Protein AF-A0A6M9Q7G3-F1 (afdb_monomer_lite)

Foldseek 3Di:
DDPDDQPFDDPVLDLVPVVLSVLLSVLRVLLVVQLVVLVPDQDDDPVSLVVNLVSLVVSLVVLVVLCVVLVHDCPVLVVVSVVVSVVSVVLNVPDDGDSVSSSVSSVVVVVVSSVSSVPPVNVSSVSSVVSVD

Radius of gyration: 15.69 Å; chains: 1; bounding box: 34×32×43 Å

Sequence (133 aa):
MASAQYLMLPQNLLTNISVVDSEHNELFVFLEGFKEYCFGAQDIPQSKRDTLYQMLVSHFETESQLAHAAGVDFSYHETAHLKVLDVVSKTLNQMSSNNSDLYSLIRYIGYWFEQHILEFDLRFALNVTLVKS

pLDDT: mean 87.32, std 12.8, range [37.53, 98.12]

Secondary structure (DSSP, 8-state):
-PPP--SS--GGG--S-HHHHHHHHHHHHHHHHHHHHHTT-SS--HHHHHHHHHHHHHHHHHHHHHHHHHT---HHHHHHHHHHHHHHHHHHHH--S-HHHHHHHHHHHHHHHHHHIIIIIHHHHHHHHHHH-

InterPro domains:
  IPR035938 Hemerythrin-like superfamily [G3DSA:1.20.120.50] (5-129)
  IPR035938 Hemerythrin-like superfamily [SSF47188] (6-124)

Organism: NCBI:txid1743174

Structure (mmCIF, N/CA/C/O backbone):
data_AF-A0A6M9Q7G3-F1
#
_entry.id   AF-A0A6M9Q7G3-F1
#
loop_
_atom_site.group_PDB
_atom_site.id
_atom_site.type_symbol
_atom_site.label_atom_id
_atom_site.label_alt_id
_atom_site.label_comp_id
_atom_site.label_asym_id
_atom_site.label_entity_id
_atom_site.label_seq_id
_atom_site.pdbx_PDB_ins_code
_atom_site.Cartn_x
_atom_site.Cartn_y
_atom_site.Cartn_z
_atom_site.occupancy
_atom_site.B_iso_or_equiv
_atom_site.auth_seq_id
_atom_site.auth_comp_id
_atom_site.auth_asym_id
_atom_site.auth_atom_id
_atom_site.pdbx_PDB_model_num
ATOM 1 N N . MET A 1 1 ? -17.929 19.881 5.884 1.00 37.53 1 MET A N 1
ATOM 2 C CA . MET A 1 1 ? -16.473 19.857 5.640 1.00 37.53 1 MET A CA 1
ATOM 3 C C . MET A 1 1 ? -16.284 19.469 4.188 1.00 37.53 1 MET A C 1
ATOM 5 O O . MET A 1 1 ? -16.992 18.572 3.750 1.00 37.53 1 MET A O 1
ATOM 9 N N . ALA A 1 2 ? -15.466 20.192 3.422 1.00 40.28 2 ALA A N 1
ATOM 10 C CA . ALA A 1 2 ? -15.203 19.814 2.035 1.00 40.28 2 ALA A CA 1
ATOM 11 C C . ALA A 1 2 ? -14.478 18.463 2.037 1.00 40.28 2 ALA A C 1
ATOM 13 O O . ALA A 1 2 ? -13.500 18.308 2.765 1.00 40.28 2 ALA A O 1
ATOM 14 N N . SER A 1 3 ? -14.990 17.488 1.286 1.00 52.31 3 SER A N 1
ATOM 15 C CA . SER A 1 3 ? -14.277 16.240 1.026 1.00 52.31 3 SER A CA 1
ATOM 16 C C . SER A 1 3 ? -12.912 16.592 0.442 1.00 52.31 3 SER A C 1
ATOM 18 O O . SER A 1 3 ? -12.854 17.354 -0.528 1.00 52.31 3 SER A O 1
ATOM 20 N N . ALA A 1 4 ? -11.828 16.081 1.026 1.00 60.00 4 ALA A N 1
ATOM 21 C CA . ALA A 1 4 ? -10.529 16.138 0.373 1.00 60.00 4 ALA A CA 1
ATOM 22 C C . ALA A 1 4 ? -10.688 15.521 -1.024 1.00 60.00 4 ALA A C 1
ATOM 24 O O . ALA A 1 4 ? -11.205 14.413 -1.162 1.00 60.00 4 ALA A O 1
ATOM 25 N N . GLN A 1 5 ? -10.358 16.280 -2.068 1.00 71.69 5 GLN A N 1
ATOM 26 C CA . GLN A 1 5 ? -10.482 15.788 -3.432 1.00 71.69 5 GLN A CA 1
ATOM 27 C C . GLN A 1 5 ? -9.228 14.975 -3.752 1.00 71.69 5 GLN A C 1
ATOM 29 O O . GLN A 1 5 ? -8.172 15.542 -4.027 1.00 71.69 5 GLN A O 1
ATOM 34 N N . TYR A 1 6 ? -9.342 13.652 -3.680 1.00 82.44 6 TYR A N 1
ATOM 35 C CA . TYR A 1 6 ? -8.285 12.742 -4.105 1.00 82.44 6 TYR A CA 1
ATOM 36 C C . TYR A 1 6 ? -8.248 12.683 -5.636 1.00 82.44 6 TYR A C 1
ATOM 38 O O . TYR A 1 6 ? -9.281 12.514 -6.283 1.00 82.44 6 TYR A O 1
ATOM 46 N N . LEU A 1 7 ? -7.064 12.875 -6.220 1.00 83.62 7 LEU A N 1
ATOM 47 C CA . LEU A 1 7 ? -6.878 12.967 -7.671 1.00 83.62 7 LEU A CA 1
ATOM 48 C C . LEU A 1 7 ? -7.084 11.607 -8.353 1.00 83.62 7 LEU A C 1
ATOM 50 O O . LEU A 1 7 ? -7.673 11.545 -9.428 1.00 83.62 7 LEU A O 1
ATOM 54 N N . MET A 1 8 ? -6.566 10.542 -7.734 1.00 89.69 8 MET A N 1
ATOM 55 C CA . MET A 1 8 ? -6.439 9.217 -8.351 1.00 89.69 8 MET A CA 1
ATOM 56 C C . MET A 1 8 ? -7.063 8.091 -7.525 1.00 89.69 8 MET A C 1
ATOM 58 O O . MET A 1 8 ? -7.022 6.948 -7.967 1.00 89.69 8 MET A O 1
ATOM 62 N N . LEU A 1 9 ? -7.642 8.386 -6.356 1.00 92.94 9 LEU A N 1
ATOM 63 C CA . LEU A 1 9 ? -8.348 7.398 -5.538 1.00 92.94 9 LEU A CA 1
ATOM 64 C C . LEU A 1 9 ? -9.823 7.303 -5.967 1.00 92.94 9 LEU A C 1
ATOM 66 O O . LEU A 1 9 ? -10.563 8.280 -5.809 1.00 92.94 9 LEU A O 1
ATOM 70 N N . PRO A 1 10 ? -10.284 6.155 -6.495 1.00 92.44 10 PRO A N 1
ATOM 71 C CA . PRO A 1 10 ? -11.689 5.954 -6.820 1.00 92.44 10 PRO A CA 1
ATOM 72 C C . PRO A 1 10 ? -12.594 6.062 -5.587 1.00 92.44 10 PRO A C 1
ATOM 74 O O . PRO A 1 10 ? -12.279 5.559 -4.512 1.00 92.44 10 PRO A O 1
ATOM 77 N N . GLN A 1 11 ? -13.775 6.660 -5.761 1.00 92.19 11 GLN A N 1
ATOM 78 C CA . GLN A 1 11 ? -14.727 6.906 -4.669 1.00 92.19 11 GLN A CA 1
ATOM 79 C C . GLN A 1 11 ? -15.148 5.626 -3.923 1.00 92.19 11 GLN A C 1
ATOM 81 O O . GLN A 1 11 ? -15.411 5.666 -2.726 1.00 92.19 11 GLN A O 1
ATOM 86 N N . ASN A 1 12 ? -15.231 4.492 -4.622 1.00 94.00 12 ASN A N 1
ATOM 87 C CA . ASN A 1 12 ? -15.593 3.195 -4.043 1.00 94.00 12 ASN A CA 1
ATOM 88 C C . ASN A 1 12 ? -14.461 2.539 -3.236 1.00 94.00 12 ASN A C 1
ATOM 90 O O . ASN A 1 12 ? -14.701 1.501 -2.628 1.00 94.00 12 ASN A O 1
ATOM 94 N N . LEU A 1 13 ? -13.259 3.118 -3.250 1.00 96.81 13 LEU A N 1
ATOM 95 C CA . LEU A 1 13 ? -12.097 2.659 -2.489 1.00 96.81 13 LEU A CA 1
ATOM 96 C C . LEU A 1 13 ? -11.821 3.532 -1.256 1.00 96.81 13 LEU A C 1
ATOM 98 O O . LEU A 1 13 ? -10.857 3.285 -0.544 1.00 96.81 13 LEU A O 1
ATOM 102 N N . LEU A 1 14 ? -12.658 4.538 -0.981 1.00 96.75 14 LEU A N 1
ATOM 103 C CA . LEU A 1 14 ? -12.487 5.393 0.190 1.00 96.75 14 LEU A CA 1
ATOM 104 C C . LEU A 1 14 ? -12.789 4.641 1.484 1.00 96.75 14 LEU A C 1
ATOM 106 O O . LEU A 1 14 ? -13.906 4.170 1.714 1.00 96.75 14 LEU A O 1
ATOM 110 N N . THR A 1 15 ? -11.800 4.628 2.367 1.00 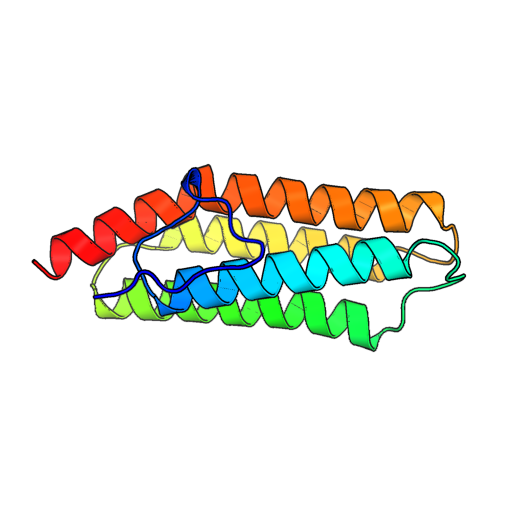95.94 15 THR A N 1
ATOM 111 C CA . THR A 1 15 ? -11.878 4.074 3.720 1.00 95.94 15 THR A CA 1
ATOM 112 C C . THR A 1 15 ? -12.560 5.030 4.699 1.00 95.94 15 THR A C 1
ATOM 114 O O . THR A 1 15 ? -13.069 4.598 5.733 1.00 95.94 15 THR A O 1
ATOM 117 N N . ASN A 1 16 ? -12.615 6.327 4.371 1.00 94.88 16 ASN A N 1
ATOM 118 C CA . ASN A 1 16 ? -13.004 7.429 5.260 1.00 94.88 16 ASN A CA 1
ATOM 119 C C . ASN A 1 16 ? -12.040 7.643 6.439 1.00 94.88 16 ASN A C 1
ATOM 121 O O . ASN A 1 16 ? -12.355 8.378 7.380 1.00 94.88 16 ASN A O 1
ATOM 125 N N . ILE A 1 17 ? -10.848 7.046 6.386 1.00 95.44 17 ILE A N 1
ATOM 126 C CA . ILE A 1 17 ? -9.744 7.344 7.290 1.00 95.44 17 ILE A CA 1
ATOM 127 C C . ILE A 1 17 ? -8.770 8.234 6.522 1.00 95.44 17 ILE A C 1
ATOM 129 O O . ILE A 1 17 ? -8.020 7.769 5.675 1.00 95.44 17 ILE A O 1
ATOM 133 N N . SER A 1 18 ? -8.763 9.532 6.846 1.00 94.88 18 SER A N 1
ATOM 134 C CA . SER A 1 18 ? -8.067 10.554 6.047 1.00 94.88 18 SER A CA 1
ATOM 135 C C . SER A 1 18 ? -6.595 10.253 5.750 1.00 94.88 18 SER A C 1
ATOM 137 O O . SER A 1 18 ? -6.129 10.637 4.680 1.00 94.88 18 SER A O 1
ATOM 139 N N . VAL A 1 19 ? -5.859 9.645 6.689 1.00 96.38 19 VAL A N 1
ATOM 140 C CA . VAL A 1 19 ? -4.443 9.295 6.478 1.00 96.38 19 VAL A CA 1
ATOM 141 C C . VAL A 1 19 ? -4.302 8.136 5.489 1.00 96.38 19 VAL A C 1
ATOM 143 O O . VAL A 1 19 ? -3.506 8.238 4.564 1.00 96.38 19 VAL A O 1
ATOM 146 N N . VAL A 1 20 ? -5.151 7.114 5.605 1.00 97.25 20 VAL A N 1
ATOM 147 C CA . VAL A 1 20 ? -5.169 5.945 4.715 1.00 97.25 20 VAL A CA 1
ATOM 148 C C . VAL A 1 20 ? -5.576 6.356 3.301 1.00 97.25 20 VAL A C 1
ATOM 150 O O . VAL A 1 20 ? -4.871 6.057 2.345 1.00 97.25 20 VAL A O 1
ATOM 153 N N . ASP A 1 21 ? -6.641 7.149 3.165 1.00 97.69 21 ASP A N 1
ATOM 154 C CA . ASP A 1 21 ? -7.094 7.640 1.858 1.00 97.69 21 ASP A CA 1
ATOM 155 C C . ASP A 1 21 ? -6.033 8.541 1.178 1.00 97.69 21 ASP A C 1
ATOM 157 O O . ASP A 1 21 ? -5.908 8.556 -0.049 1.00 97.69 21 ASP A O 1
ATOM 161 N N . SER A 1 22 ? -5.229 9.279 1.958 1.00 96.94 22 SER A N 1
ATOM 162 C CA . SER A 1 22 ? -4.097 10.053 1.421 1.00 96.94 22 SER A CA 1
ATOM 163 C C . SER A 1 22 ? -2.997 9.142 0.880 1.00 96.94 22 SER A C 1
ATOM 165 O O . SER A 1 22 ? -2.559 9.331 -0.254 1.00 96.94 22 SER A O 1
ATOM 167 N N . GLU A 1 23 ? -2.589 8.135 1.654 1.00 97.88 23 GLU A N 1
ATOM 168 C CA . GLU A 1 23 ? -1.569 7.158 1.253 1.00 97.88 23 GLU A CA 1
ATOM 169 C C . GLU A 1 23 ? -2.008 6.352 0.023 1.00 97.88 23 GLU A C 1
ATOM 171 O O . GLU A 1 23 ? -1.232 6.183 -0.920 1.00 97.88 23 GLU A O 1
ATOM 176 N N . HIS A 1 24 ? -3.273 5.921 -0.023 1.00 97.94 24 HIS A N 1
ATOM 177 C CA . HIS A 1 24 ? -3.854 5.251 -1.188 1.00 97.94 24 HIS A CA 1
ATOM 178 C C . HIS A 1 24 ? -3.785 6.133 -2.434 1.00 97.94 24 HIS A C 1
ATOM 180 O O . HIS A 1 24 ? -3.326 5.691 -3.490 1.00 97.94 24 HIS A O 1
ATOM 186 N N . ASN A 1 25 ? -4.196 7.399 -2.323 1.00 97.12 25 ASN A N 1
ATOM 187 C CA . ASN A 1 25 ? -4.109 8.347 -3.428 1.00 97.12 25 ASN A CA 1
ATOM 188 C C . ASN A 1 25 ? -2.658 8.555 -3.894 1.00 97.12 25 ASN A C 1
ATOM 190 O O . ASN A 1 25 ? -2.405 8.569 -5.098 1.00 97.12 25 ASN A O 1
ATOM 194 N N . GLU A 1 26 ? -1.708 8.704 -2.971 1.00 97.19 26 GLU A N 1
ATOM 195 C CA . GLU A 1 26 ? -0.287 8.864 -3.296 1.00 97.19 26 GLU A CA 1
ATOM 196 C C . GLU A 1 26 ? 0.279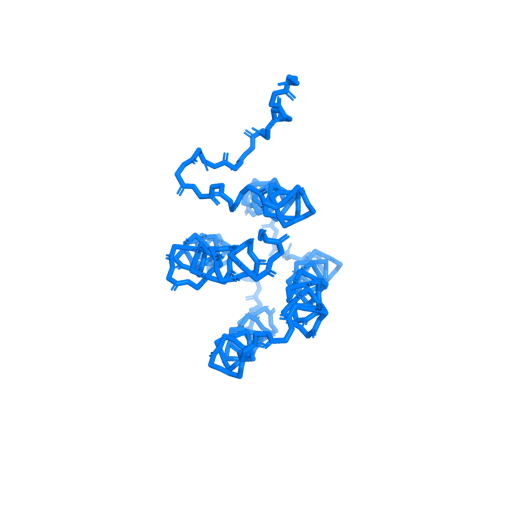 7.638 -4.023 1.00 97.19 26 GLU A C 1
ATOM 198 O O . GLU A 1 26 ? 0.972 7.794 -5.031 1.00 97.19 26 GLU A O 1
ATOM 203 N N . LEU A 1 27 ? -0.070 6.425 -3.582 1.00 96.88 27 LEU A N 1
ATOM 204 C CA . LEU A 1 27 ? 0.292 5.178 -4.260 1.00 96.88 27 LEU A CA 1
ATOM 205 C C . LEU A 1 27 ? -0.291 5.109 -5.677 1.00 96.88 27 LEU A C 1
ATOM 207 O O . LEU A 1 27 ? 0.444 4.802 -6.618 1.00 96.88 27 LEU A O 1
ATOM 211 N N . PHE A 1 28 ? -1.568 5.456 -5.875 1.00 96.06 28 PHE A N 1
ATOM 212 C CA . PHE A 1 28 ? -2.166 5.496 -7.216 1.00 96.06 28 PHE A CA 1
ATOM 213 C C . PHE A 1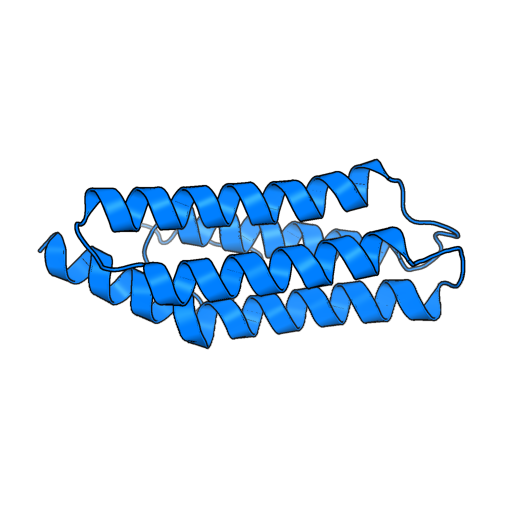 28 ? -1.507 6.541 -8.126 1.00 96.06 28 PHE A C 1
ATOM 215 O O . PHE A 1 28 ? -1.207 6.238 -9.284 1.00 96.06 28 PHE A O 1
ATOM 222 N N . VAL A 1 29 ? -1.225 7.745 -7.613 1.00 95.69 29 VAL A N 1
ATOM 223 C CA . VAL A 1 29 ? -0.489 8.789 -8.348 1.00 95.69 29 VAL A CA 1
ATOM 224 C C . VAL A 1 29 ? 0.897 8.287 -8.752 1.00 95.69 29 VAL A C 1
ATOM 226 O O . VAL A 1 29 ? 1.302 8.443 -9.907 1.00 95.69 29 VAL A O 1
ATOM 229 N N . PHE A 1 30 ? 1.621 7.655 -7.825 1.00 95.19 30 PHE A N 1
ATOM 230 C CA . PHE A 1 30 ? 2.950 7.124 -8.097 1.00 95.19 30 PHE A CA 1
ATOM 231 C C 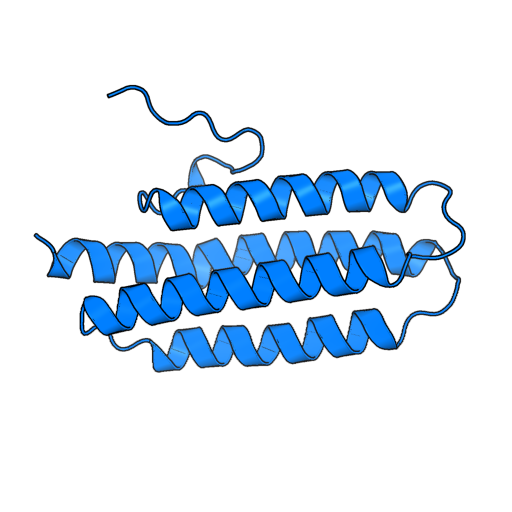. PHE A 1 30 ? 2.908 6.027 -9.162 1.00 95.19 30 PHE A C 1
ATOM 233 O O . PHE A 1 30 ? 3.689 6.072 -10.112 1.00 95.19 30 PHE A O 1
ATOM 240 N N . LEU A 1 31 ? 1.984 5.070 -9.046 1.00 93.19 31 LEU A N 1
ATOM 241 C CA . LEU A 1 31 ? 1.815 3.984 -10.011 1.00 93.19 31 LEU A CA 1
ATOM 242 C C . LEU A 1 31 ? 1.448 4.504 -11.406 1.00 93.19 31 LEU A C 1
ATOM 244 O O . LEU A 1 31 ? 1.948 3.966 -12.393 1.00 93.19 31 LEU A O 1
ATOM 248 N N . GLU A 1 32 ? 0.632 5.555 -11.516 1.00 92.19 32 GLU A N 1
ATOM 249 C CA . GLU A 1 32 ? 0.338 6.187 -12.808 1.00 92.19 32 GLU A CA 1
ATOM 250 C C . GLU A 1 32 ? 1.582 6.806 -13.443 1.00 92.19 32 GLU A C 1
ATOM 252 O O . GLU A 1 32 ? 1.956 6.431 -14.555 1.00 92.19 32 GLU A O 1
ATOM 257 N N . GLY A 1 33 ? 2.297 7.658 -12.705 1.00 91.19 33 GLY A N 1
ATOM 258 C CA . GLY A 1 33 ? 3.543 8.247 -13.201 1.00 91.19 33 GLY A CA 1
ATOM 259 C C . GLY A 1 33 ? 4.625 7.198 -13.488 1.00 91.19 33 GLY A C 1
ATOM 260 O O . GLY A 1 33 ? 5.498 7.394 -14.336 1.00 91.19 33 GLY A O 1
ATOM 261 N N . PHE A 1 34 ? 4.581 6.052 -12.806 1.00 89.31 34 PHE A N 1
ATOM 262 C CA . PHE A 1 34 ? 5.480 4.936 -13.075 1.00 89.31 34 PHE A CA 1
ATOM 263 C C . PHE A 1 34 ? 5.112 4.209 -14.375 1.00 89.31 34 PHE A C 1
ATOM 265 O O . PHE A 1 34 ? 6.002 3.923 -15.174 1.00 89.31 34 PHE A O 1
ATOM 272 N N . LYS A 1 35 ? 3.820 3.982 -14.649 1.00 87.31 35 LYS A N 1
ATOM 273 C CA . LYS A 1 35 ? 3.365 3.437 -15.941 1.00 87.31 35 LYS A CA 1
ATOM 274 C C . LYS A 1 35 ? 3.810 4.319 -17.102 1.00 87.31 35 LYS A C 1
ATOM 276 O O . LYS A 1 35 ? 4.319 3.791 -18.087 1.00 87.31 35 LYS A O 1
ATOM 281 N N . GLU A 1 36 ? 3.660 5.637 -16.974 1.00 85.69 36 GLU A N 1
ATOM 282 C CA . GLU A 1 36 ? 4.124 6.599 -17.981 1.00 85.69 36 GLU A CA 1
ATOM 283 C C . GLU A 1 36 ? 5.633 6.488 -18.218 1.00 85.69 36 GLU A C 1
ATOM 285 O O . GLU A 1 36 ? 6.078 6.409 -19.360 1.00 85.69 36 GLU A O 1
ATOM 290 N N . TYR A 1 37 ? 6.419 6.389 -17.142 1.00 83.25 37 TYR A N 1
ATOM 291 C CA . TYR A 1 37 ? 7.869 6.219 -17.227 1.00 83.25 37 TYR A CA 1
ATOM 292 C C . TYR A 1 37 ? 8.282 4.927 -17.954 1.00 83.25 37 TYR A C 1
ATOM 294 O O . TYR A 1 37 ? 9.286 4.913 -18.665 1.00 83.25 37 TYR A O 1
ATOM 302 N N . CYS A 1 38 ? 7.514 3.841 -17.814 1.00 79.81 38 CYS A N 1
ATOM 303 C CA . CYS A 1 38 ? 7.786 2.589 -18.524 1.00 79.81 38 CYS A CA 1
ATOM 304 C C . CYS A 1 38 ? 7.670 2.725 -20.054 1.00 79.81 38 CYS A C 1
ATOM 306 O O . CYS A 1 38 ? 8.269 1.929 -20.780 1.00 79.81 38 CYS A O 1
ATOM 308 N N . PHE A 1 39 ? 6.952 3.726 -20.573 1.00 76.50 39 PHE A N 1
ATOM 309 C CA . PHE A 1 39 ? 6.895 3.992 -22.008 1.00 76.50 39 PHE A CA 1
ATOM 310 C C . PHE A 1 39 ? 8.148 4.745 -22.474 1.00 76.50 39 PHE A C 1
ATOM 312 O O . PHE A 1 39 ? 8.212 5.969 -22.465 1.00 76.50 39 PHE A O 1
ATOM 319 N N . GLY A 1 40 ? 9.153 3.994 -22.927 1.00 68.19 40 GLY A N 1
ATOM 320 C CA . GLY A 1 40 ? 10.358 4.545 -23.561 1.00 68.19 40 GLY A CA 1
ATOM 321 C C . GLY A 1 40 ? 11.614 4.525 -22.690 1.00 68.19 40 GLY A C 1
ATOM 322 O O . GLY A 1 40 ? 12.703 4.769 -23.209 1.00 68.19 40 GLY A O 1
ATOM 323 N N . ALA A 1 41 ? 11.504 4.170 -21.408 1.00 68.50 41 ALA A N 1
ATOM 324 C CA . ALA A 1 41 ? 12.667 3.791 -20.611 1.00 68.50 41 ALA A CA 1
ATOM 325 C C . ALA A 1 41 ? 13.234 2.444 -21.095 1.00 68.50 41 ALA A C 1
ATOM 327 O O . ALA A 1 41 ? 12.482 1.598 -21.565 1.00 68.50 41 ALA A O 1
ATOM 328 N N . GLN A 1 42 ? 14.552 2.246 -21.003 1.00 64.38 42 GLN A N 1
ATOM 329 C CA . GLN A 1 42 ? 15.194 0.938 -21.232 1.00 64.38 42 GLN A CA 1
ATOM 330 C C . GLN A 1 42 ? 15.326 0.120 -19.940 1.00 64.38 42 GLN A C 1
ATOM 332 O O . GLN A 1 42 ? 15.421 -1.101 -19.997 1.00 64.38 42 GLN A O 1
ATOM 337 N N . ASP A 1 43 ? 15.315 0.803 -18.793 1.00 69.56 43 ASP A N 1
ATOM 338 C CA . ASP A 1 43 ? 15.428 0.227 -17.457 1.00 69.56 43 ASP A CA 1
ATOM 339 C C . ASP A 1 43 ? 14.659 1.078 -16.442 1.00 69.56 43 ASP A C 1
ATOM 341 O O . ASP A 1 43 ? 14.416 2.270 -16.646 1.00 69.56 43 ASP A O 1
ATOM 345 N N . ILE A 1 44 ? 14.305 0.465 -15.313 1.00 73.38 44 ILE A N 1
ATOM 346 C CA . ILE A 1 44 ? 13.739 1.166 -14.161 1.00 73.38 44 ILE A CA 1
ATOM 347 C C . ILE A 1 44 ? 14.879 1.624 -13.239 1.00 73.38 44 ILE A C 1
ATOM 349 O O . ILE A 1 44 ? 15.642 0.782 -12.758 1.00 73.38 44 ILE A O 1
ATOM 353 N N . PRO A 1 45 ? 14.965 2.923 -12.895 1.00 80.94 45 PRO A N 1
ATOM 354 C CA . PRO A 1 45 ? 15.869 3.396 -11.861 1.00 80.94 45 PRO A CA 1
ATOM 355 C C . PRO A 1 45 ? 15.602 2.667 -10.549 1.00 80.94 45 PRO A C 1
ATOM 357 O O . PRO A 1 45 ? 14.461 2.634 -10.084 1.00 80.94 45 PRO A O 1
ATOM 360 N N . GLN A 1 46 ? 16.656 2.144 -9.918 1.00 82.81 46 GLN A N 1
ATOM 361 C CA . GLN A 1 46 ? 16.565 1.500 -8.603 1.00 82.81 46 GLN A CA 1
ATOM 362 C C . GLN A 1 46 ? 15.760 2.352 -7.610 1.00 82.81 46 GLN A C 1
ATOM 364 O O . GLN A 1 46 ? 14.879 1.836 -6.935 1.00 82.81 46 GLN A O 1
ATOM 369 N N . SER A 1 47 ? 15.950 3.674 -7.642 1.00 88.56 47 SER A N 1
ATOM 370 C CA . SER A 1 47 ? 15.212 4.627 -6.812 1.00 88.56 47 SER A CA 1
ATOM 371 C C . SER A 1 47 ? 13.689 4.550 -6.960 1.00 88.56 47 SER A C 1
ATOM 373 O O . SER A 1 47 ? 12.987 4.712 -5.967 1.00 88.56 47 SER A O 1
ATOM 375 N N . LYS A 1 48 ? 13.143 4.281 -8.155 1.00 88.00 48 LYS A N 1
ATOM 376 C CA . LYS A 1 48 ? 11.691 4.111 -8.344 1.00 88.00 48 LYS A CA 1
ATOM 377 C C . LYS A 1 48 ? 11.190 2.786 -7.771 1.00 88.00 48 LYS A C 1
ATOM 379 O O . LYS A 1 48 ? 10.093 2.757 -7.221 1.00 88.00 48 LYS A O 1
ATOM 384 N N . ARG A 1 49 ? 11.990 1.715 -7.867 1.00 86.75 49 ARG A N 1
ATOM 385 C CA . ARG A 1 49 ? 11.679 0.419 -7.235 1.00 86.75 49 ARG A CA 1
ATOM 386 C C . ARG A 1 49 ? 11.636 0.560 -5.720 1.00 86.75 49 ARG A C 1
ATOM 388 O O . ARG A 1 49 ? 10.649 0.177 -5.101 1.00 86.75 49 ARG A O 1
ATOM 395 N N . ASP A 1 50 ? 12.673 1.179 -5.165 1.00 90.56 50 ASP A N 1
ATOM 396 C CA . ASP A 1 50 ? 12.803 1.409 -3.728 1.00 90.56 50 ASP A CA 1
ATOM 397 C C . ASP A 1 50 ? 11.677 2.308 -3.217 1.00 90.56 50 ASP A C 1
ATOM 399 O O . ASP A 1 50 ? 11.098 2.031 -2.174 1.00 90.56 50 ASP A O 1
ATOM 403 N N . THR A 1 51 ? 11.313 3.343 -3.984 1.00 93.88 51 THR A N 1
ATOM 404 C CA . THR A 1 51 ? 10.207 4.241 -3.626 1.00 93.88 51 THR A CA 1
ATOM 405 C C . THR A 1 51 ? 8.881 3.488 -3.564 1.00 93.88 51 THR A C 1
ATOM 407 O O . THR A 1 51 ? 8.187 3.596 -2.560 1.00 93.88 51 THR A O 1
ATOM 410 N N . LEU A 1 52 ? 8.541 2.681 -4.579 1.00 92.94 52 LEU A N 1
ATOM 411 C CA . LEU A 1 52 ? 7.306 1.887 -4.562 1.00 92.94 52 LEU A CA 1
ATOM 412 C C . LEU A 1 52 ? 7.252 0.954 -3.351 1.00 92.94 52 LEU A C 1
ATOM 414 O O . LEU A 1 52 ? 6.245 0.895 -2.651 1.00 92.94 52 LEU A O 1
ATOM 418 N N . TYR A 1 53 ? 8.348 0.234 -3.109 1.00 93.19 53 TYR A N 1
ATOM 419 C CA . TYR A 1 53 ? 8.438 -0.690 -1.987 1.00 93.19 53 TYR A CA 1
ATOM 420 C C . TYR A 1 53 ? 8.286 0.044 -0.649 1.00 93.19 53 TYR A C 1
ATOM 422 O O . TYR A 1 53 ? 7.503 -0.376 0.197 1.00 93.19 53 TYR A O 1
ATOM 430 N N . GLN A 1 54 ? 8.974 1.174 -0.478 1.00 96.12 54 GLN A N 1
ATOM 431 C CA . GLN A 1 54 ? 8.916 1.960 0.750 1.00 96.12 54 GLN A CA 1
ATOM 432 C C . GLN A 1 54 ? 7.535 2.583 0.989 1.00 96.12 54 GLN A C 1
ATOM 434 O O . GLN A 1 54 ? 7.103 2.647 2.137 1.00 96.12 54 GLN A O 1
ATOM 439 N N . MET A 1 55 ? 6.832 3.014 -0.064 1.00 97.19 55 MET A N 1
ATOM 440 C CA . MET A 1 55 ? 5.459 3.515 0.057 1.00 97.19 55 MET A CA 1
ATOM 441 C C . MET A 1 55 ? 4.506 2.420 0.545 1.00 97.19 55 MET A C 1
ATOM 443 O O . MET A 1 55 ? 3.713 2.675 1.444 1.00 97.19 55 MET A O 1
ATOM 447 N N . LEU A 1 56 ? 4.621 1.196 0.014 1.00 96.06 56 LEU A N 1
ATOM 448 C CA . LEU A 1 56 ? 3.827 0.053 0.482 1.00 96.06 56 LEU A CA 1
ATOM 449 C C . LEU A 1 56 ? 4.137 -0.290 1.943 1.00 96.06 56 LEU A C 1
ATOM 451 O O . LEU A 1 56 ? 3.218 -0.446 2.737 1.00 96.06 56 LEU A O 1
ATOM 455 N N . VAL A 1 57 ? 5.421 -0.359 2.317 1.00 97.12 57 VAL A N 1
ATOM 456 C CA . VAL A 1 57 ? 5.833 -0.616 3.709 1.00 97.12 57 VAL A CA 1
ATOM 457 C C . VAL A 1 57 ? 5.274 0.446 4.653 1.00 97.12 57 VAL A C 1
ATOM 459 O O . VAL A 1 57 ? 4.660 0.098 5.656 1.00 97.12 57 VAL A O 1
ATOM 462 N N . SER A 1 58 ? 5.442 1.728 4.316 1.00 97.88 58 SER A N 1
ATOM 463 C CA . SER A 1 58 ? 4.947 2.837 5.137 1.00 97.88 58 SER A CA 1
ATOM 464 C C . SER A 1 58 ? 3.432 2.778 5.310 1.00 97.88 58 SER A C 1
ATOM 466 O O . SER A 1 58 ? 2.940 2.953 6.419 1.00 97.88 58 SER A O 1
ATOM 468 N N . HIS A 1 59 ? 2.700 2.505 4.231 1.00 98.06 59 HIS A N 1
ATOM 469 C CA . HIS A 1 59 ? 1.249 2.378 4.269 1.00 98.06 59 HIS A CA 1
ATOM 470 C C . HIS A 1 59 ? 0.802 1.232 5.196 1.00 98.06 59 HIS A C 1
ATOM 472 O O . HIS A 1 59 ? -0.039 1.421 6.073 1.00 98.06 59 HIS A O 1
ATOM 478 N N . PHE A 1 60 ? 1.427 0.058 5.083 1.00 97.69 60 PHE A N 1
ATOM 479 C CA . PHE A 1 60 ? 1.106 -1.092 5.933 1.00 97.69 60 PHE A CA 1
ATOM 480 C C . PHE A 1 60 ? 1.442 -0.850 7.412 1.00 97.69 60 PHE A C 1
ATOM 482 O O . PHE A 1 60 ? 0.700 -1.273 8.302 1.00 97.69 60 PHE A O 1
ATOM 489 N N . GLU A 1 61 ? 2.529 -0.126 7.697 1.00 97.94 61 GLU A N 1
ATOM 490 C CA . GLU A 1 61 ? 2.861 0.314 9.056 1.00 97.94 61 GLU A CA 1
ATOM 491 C C . GLU A 1 61 ? 1.795 1.260 9.625 1.00 97.94 61 GLU A C 1
ATOM 493 O O . GLU A 1 61 ? 1.392 1.088 10.779 1.00 97.94 61 GLU A O 1
ATOM 498 N N . THR A 1 62 ? 1.296 2.211 8.828 1.00 98.12 62 THR A N 1
ATOM 499 C CA . THR A 1 62 ? 0.200 3.107 9.222 1.00 98.12 62 THR A CA 1
ATOM 500 C C . THR A 1 62 ? -1.055 2.315 9.598 1.00 98.12 62 THR A C 1
ATOM 502 O O . THR A 1 62 ? -1.628 2.540 10.670 1.00 98.12 62 THR A O 1
ATOM 505 N N . GLU A 1 63 ? -1.477 1.353 8.775 1.00 98.12 63 GLU A N 1
ATOM 506 C CA . GLU A 1 63 ? -2.658 0.527 9.064 1.00 98.12 63 GLU A CA 1
ATOM 507 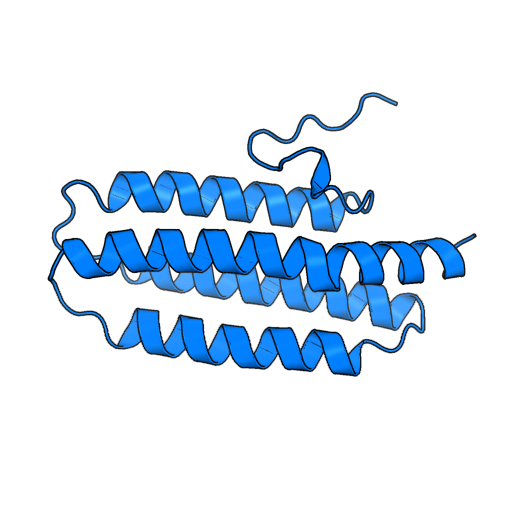C C . GLU A 1 63 ? -2.489 -0.310 10.336 1.00 98.12 63 GLU A C 1
ATOM 509 O O . GLU A 1 63 ? -3.375 -0.325 11.195 1.00 98.12 63 GLU A O 1
ATOM 514 N N . SER A 1 64 ? -1.323 -0.939 10.502 1.00 97.38 64 SER A N 1
ATOM 515 C CA . SER A 1 64 ? -0.999 -1.734 11.690 1.00 97.38 64 SER A CA 1
ATOM 516 C C . SER A 1 64 ? -1.035 -0.888 12.968 1.00 97.38 64 SER A C 1
ATOM 518 O O . SER A 1 64 ? -1.655 -1.273 13.964 1.00 97.38 64 SER A O 1
ATOM 520 N N . GLN A 1 65 ? -0.461 0.320 12.935 1.00 97.31 65 GLN A N 1
ATOM 521 C CA . GLN A 1 65 ? -0.507 1.257 14.062 1.00 97.31 65 GLN A CA 1
ATOM 522 C C . GLN A 1 65 ? -1.941 1.680 14.399 1.00 97.31 65 GLN A C 1
ATOM 524 O O . GLN A 1 65 ? -2.312 1.735 15.575 1.00 97.31 65 GLN A O 1
ATOM 529 N N . LEU A 1 66 ? -2.764 1.953 13.384 1.00 97.25 66 LEU A N 1
ATOM 530 C CA . LEU A 1 66 ? -4.170 2.310 13.567 1.00 97.25 66 LEU A CA 1
ATOM 531 C C . LEU A 1 66 ? -4.986 1.156 14.158 1.00 97.25 66 LEU A C 1
ATOM 533 O O . LEU A 1 66 ? -5.793 1.391 15.062 1.00 97.25 66 LEU A O 1
ATOM 537 N N . ALA A 1 67 ? -4.770 -0.073 13.687 1.00 96.12 67 ALA A N 1
ATOM 538 C CA . ALA A 1 67 ? -5.434 -1.260 14.212 1.00 96.12 67 ALA A CA 1
ATOM 539 C C . ALA A 1 67 ? -5.027 -1.532 15.665 1.00 96.12 67 ALA A C 1
ATOM 541 O O . ALA A 1 67 ? -5.893 -1.735 16.519 1.00 96.12 67 ALA A O 1
ATOM 542 N N . HIS A 1 68 ? -3.726 -1.447 15.964 1.00 96.31 68 HIS A N 1
ATOM 543 C CA . HIS A 1 68 ? -3.196 -1.608 17.315 1.00 96.31 68 HIS A CA 1
ATOM 544 C C . HIS A 1 68 ? -3.779 -0.569 18.278 1.00 96.31 68 HIS A C 1
ATOM 546 O O . HIS A 1 68 ? -4.274 -0.923 19.348 1.00 96.31 68 HIS A O 1
ATOM 552 N N . ALA A 1 69 ? -3.797 0.705 17.877 1.00 95.56 69 ALA A N 1
ATOM 553 C CA . ALA A 1 69 ? -4.368 1.787 18.675 1.00 95.56 69 ALA A CA 1
ATOM 554 C C . ALA A 1 69 ? -5.878 1.620 18.925 1.00 95.56 69 ALA A C 1
ATOM 556 O O . ALA A 1 69 ? -6.391 2.111 19.930 1.00 95.56 69 ALA A O 1
ATOM 557 N N . ALA A 1 70 ? -6.591 0.935 18.027 1.00 94.94 70 ALA A N 1
ATOM 558 C CA . ALA A 1 70 ? -8.013 0.632 18.159 1.00 94.94 70 ALA A CA 1
ATOM 559 C C . ALA A 1 70 ? -8.298 -0.728 18.824 1.00 94.94 70 ALA A C 1
ATOM 561 O O . ALA A 1 70 ? -9.459 -1.062 19.025 1.00 94.94 70 ALA A O 1
ATOM 562 N N . GLY A 1 71 ? -7.281 -1.533 19.154 1.00 95.50 71 GLY A N 1
ATOM 563 C CA . GLY A 1 71 ? -7.479 -2.876 19.709 1.00 95.50 71 GLY A CA 1
ATOM 564 C C . GLY A 1 71 ? -8.152 -3.865 18.745 1.00 95.50 71 GLY A C 1
ATOM 565 O O . GLY A 1 71 ? -8.814 -4.800 19.193 1.00 95.50 71 GLY A O 1
ATOM 566 N N . VAL A 1 72 ? -8.012 -3.658 17.433 1.00 94.69 72 VAL A N 1
ATOM 567 C CA . VAL A 1 72 ? -8.558 -4.538 16.388 1.00 94.69 72 VAL A CA 1
ATOM 568 C C . VAL A 1 72 ? -7.543 -5.634 16.059 1.00 94.69 72 VAL A C 1
ATOM 570 O O . VAL A 1 72 ? -6.364 -5.347 15.863 1.00 94.69 72 VAL A O 1
ATOM 573 N N . ASP A 1 73 ? -7.993 -6.891 15.968 1.00 94.12 73 ASP A N 1
ATOM 574 C CA . ASP A 1 73 ? -7.150 -7.981 15.460 1.00 94.12 73 ASP A CA 1
ATOM 575 C C . ASP A 1 73 ? -6.823 -7.748 13.978 1.00 94.12 73 ASP A C 1
ATOM 577 O O . ASP A 1 73 ? -7.711 -7.745 13.121 1.00 94.12 73 ASP A O 1
ATOM 581 N N . PHE A 1 74 ? -5.536 -7.546 13.702 1.00 95.50 74 PHE A N 1
ATOM 582 C CA . PHE A 1 74 ? -4.997 -7.210 12.386 1.00 95.50 74 PHE A CA 1
ATOM 583 C C . PHE A 1 74 ? -4.167 -8.344 11.765 1.00 95.50 74 PHE A C 1
ATOM 585 O O . PHE A 1 74 ? -3.679 -8.222 10.645 1.00 95.50 74 PHE A O 1
ATOM 592 N N . SER A 1 75 ? -4.028 -9.480 12.455 1.00 95.19 75 SER A N 1
ATOM 593 C CA . SER A 1 75 ? -3.087 -10.552 12.089 1.00 95.19 75 SER A CA 1
ATOM 594 C C . SER A 1 75 ? -3.321 -11.144 10.690 1.00 95.19 75 SER A C 1
ATOM 596 O O . SER A 1 75 ? -2.379 -11.452 9.950 1.00 95.19 75 SER A O 1
ATOM 598 N N . TYR A 1 76 ? -4.589 -11.285 10.291 1.00 94.12 76 TYR A N 1
ATOM 599 C CA . TYR A 1 76 ? -4.955 -11.765 8.958 1.00 94.12 76 TYR A CA 1
ATOM 600 C C . TYR A 1 76 ? -4.592 -10.758 7.854 1.00 94.12 76 TYR A C 1
ATOM 602 O O . TYR A 1 76 ? -4.116 -11.162 6.791 1.00 94.12 76 TYR A O 1
ATOM 610 N N . HIS A 1 77 ? -4.778 -9.461 8.116 1.00 96.25 77 HIS A N 1
ATOM 611 C CA . HIS A 1 77 ? -4.444 -8.375 7.186 1.00 96.25 77 HIS A CA 1
ATOM 612 C C . HIS A 1 77 ? -2.925 -8.229 7.054 1.00 96.25 77 HIS A C 1
ATOM 614 O O . HIS A 1 77 ? -2.404 -8.244 5.943 1.00 96.25 77 HIS A O 1
ATOM 620 N N . GLU A 1 78 ? -2.197 -8.262 8.169 1.00 94.75 78 GLU A N 1
ATOM 621 C CA . GLU A 1 78 ? -0.729 -8.238 8.194 1.00 94.75 78 GLU A CA 1
ATOM 622 C C . GLU A 1 78 ? -0.120 -9.412 7.405 1.00 94.75 78 GLU A C 1
ATOM 624 O O . GLU A 1 78 ? 0.841 -9.261 6.650 1.00 94.75 78 GLU A O 1
ATOM 629 N N . THR A 1 79 ? -0.734 -10.597 7.480 1.00 95.31 79 THR A N 1
ATOM 630 C CA . THR A 1 79 ? -0.320 -11.743 6.654 1.00 95.31 79 THR A CA 1
ATOM 631 C C . THR A 1 79 ? -0.489 -11.465 5.153 1.00 95.31 79 THR A C 1
ATOM 633 O O . THR A 1 79 ? 0.314 -11.942 4.345 1.00 95.31 79 THR A O 1
ATOM 636 N N . ALA A 1 80 ? -1.526 -10.723 4.755 1.00 92.31 80 ALA A N 1
ATOM 637 C CA . ALA A 1 80 ? -1.721 -10.314 3.367 1.00 92.31 80 ALA A CA 1
ATOM 638 C C . ALA A 1 80 ? -0.653 -9.300 2.926 1.00 92.31 80 ALA A C 1
ATOM 640 O O . ALA A 1 80 ? -0.074 -9.479 1.852 1.00 92.31 80 ALA A O 1
ATOM 641 N N . HIS A 1 81 ? -0.314 -8.324 3.779 1.00 95.06 81 HIS A N 1
ATOM 642 C CA . HIS A 1 81 ? 0.783 -7.374 3.541 1.00 95.06 81 HIS A CA 1
ATOM 643 C C . HIS A 1 81 ? 2.112 -8.089 3.288 1.00 95.06 81 HIS A C 1
ATOM 645 O O . HIS A 1 81 ? 2.760 -7.864 2.265 1.00 95.06 81 HIS A O 1
ATOM 651 N N . LEU A 1 82 ? 2.495 -9.018 4.171 1.00 93.56 82 LEU A N 1
ATOM 652 C CA . LEU A 1 82 ? 3.765 -9.748 4.071 1.00 93.56 82 LEU A CA 1
ATOM 653 C C . LEU A 1 82 ? 3.882 -10.559 2.777 1.00 93.56 82 LEU A C 1
ATOM 655 O O . LEU A 1 82 ? 4.927 -10.545 2.124 1.00 93.56 82 LEU A O 1
ATOM 659 N N . LYS A 1 83 ? 2.805 -11.250 2.380 1.00 90.31 83 LYS A N 1
ATOM 660 C CA . LYS A 1 83 ? 2.772 -12.015 1.122 1.00 90.31 83 LYS A CA 1
ATOM 661 C C . LYS A 1 83 ? 3.032 -11.120 -0.081 1.00 90.31 83 LYS A C 1
ATOM 663 O O . LYS A 1 83 ? 3.685 -11.535 -1.034 1.00 90.31 83 LYS A O 1
ATOM 668 N N . VAL A 1 84 ? 2.517 -9.902 -0.043 1.00 86.81 84 VAL A N 1
ATOM 669 C CA . VAL A 1 84 ? 2.596 -8.992 -1.178 1.00 86.81 84 VAL A CA 1
ATOM 670 C C . VAL A 1 84 ? 3.940 -8.304 -1.238 1.00 86.81 84 VAL A C 1
ATOM 672 O O . VAL A 1 84 ? 4.508 -8.232 -2.323 1.00 86.81 84 VAL A O 1
ATOM 675 N N . LEU A 1 85 ? 4.486 -7.865 -0.104 1.00 91.62 85 LEU A N 1
ATOM 676 C CA . LEU A 1 85 ? 5.846 -7.330 -0.065 1.00 91.62 85 LEU A CA 1
ATOM 677 C C . LEU A 1 85 ? 6.856 -8.345 -0.611 1.00 91.62 85 LEU A C 1
ATOM 679 O O . LEU A 1 85 ? 7.740 -7.966 -1.378 1.00 91.62 85 LEU A O 1
ATOM 683 N N . ASP A 1 86 ? 6.694 -9.633 -0.288 1.00 90.62 86 ASP A N 1
ATOM 684 C CA . ASP A 1 86 ? 7.534 -10.703 -0.835 1.00 90.62 86 ASP A CA 1
ATOM 685 C C . ASP A 1 86 ? 7.409 -10.815 -2.364 1.00 90.62 86 ASP A C 1
ATOM 687 O O . ASP A 1 86 ? 8.423 -10.836 -3.065 1.00 90.62 86 ASP A O 1
ATOM 691 N N . VAL A 1 87 ? 6.181 -10.827 -2.898 1.00 85.44 87 VAL A N 1
ATOM 692 C CA . VAL A 1 87 ? 5.942 -10.874 -4.351 1.00 85.44 87 VAL A CA 1
ATOM 693 C C . VAL A 1 87 ? 6.507 -9.631 -5.037 1.00 85.44 87 VAL A C 1
ATOM 695 O O . VAL A 1 87 ? 7.294 -9.761 -5.970 1.00 85.44 87 VAL A O 1
ATOM 698 N N . VAL A 1 88 ? 6.168 -8.433 -4.557 1.00 84.88 88 VAL A N 1
ATOM 699 C CA . VAL A 1 88 ? 6.620 -7.158 -5.128 1.00 84.88 88 VAL A CA 1
ATOM 700 C C . VAL A 1 88 ? 8.144 -7.074 -5.111 1.00 84.88 88 VAL A C 1
ATOM 702 O O . VAL A 1 88 ? 8.744 -6.792 -6.146 1.00 84.88 88 VAL A O 1
ATOM 705 N N . SER A 1 89 ? 8.789 -7.388 -3.985 1.00 86.31 89 SER A N 1
ATOM 706 C CA . SER A 1 89 ? 10.251 -7.382 -3.872 1.00 86.31 89 SER A CA 1
ATOM 707 C C . SER A 1 89 ? 10.903 -8.364 -4.847 1.00 86.31 89 SER A C 1
ATOM 709 O O . SER A 1 89 ? 11.810 -7.990 -5.595 1.00 86.31 89 SER A O 1
ATOM 711 N N . LYS A 1 90 ? 10.420 -9.613 -4.909 1.00 84.75 90 LYS A N 1
ATOM 712 C CA . LYS A 1 90 ? 10.942 -10.618 -5.849 1.00 84.75 90 LYS A CA 1
ATOM 713 C C . LYS A 1 90 ? 10.799 -10.156 -7.290 1.00 84.75 90 LYS A C 1
ATOM 715 O O . LYS A 1 90 ? 11.770 -10.220 -8.042 1.00 84.75 90 LYS A O 1
ATOM 720 N N . THR A 1 91 ? 9.626 -9.662 -7.673 1.00 80.81 91 THR A N 1
ATOM 721 C CA . THR A 1 91 ? 9.374 -9.271 -9.058 1.00 80.81 91 THR A CA 1
ATOM 722 C C . THR A 1 91 ? 10.144 -8.008 -9.451 1.00 80.81 91 THR A C 1
ATOM 724 O O . THR A 1 91 ? 10.698 -7.964 -10.545 1.00 80.81 91 THR A O 1
ATOM 727 N N . LEU A 1 92 ? 10.291 -7.025 -8.556 1.00 80.56 92 LEU A N 1
ATOM 728 C CA . LEU A 1 92 ? 11.117 -5.834 -8.799 1.00 80.56 92 LEU A CA 1
ATOM 729 C C . LEU A 1 92 ? 12.614 -6.166 -8.964 1.00 80.56 92 LEU A C 1
ATOM 731 O O . LEU A 1 92 ? 13.302 -5.505 -9.750 1.00 80.56 92 LEU A O 1
ATOM 735 N N . ASN A 1 93 ? 13.111 -7.184 -8.250 1.00 77.81 93 ASN A N 1
ATOM 736 C CA . ASN A 1 93 ? 14.518 -7.604 -8.266 1.00 77.81 93 ASN A CA 1
ATOM 737 C C . ASN A 1 93 ? 14.875 -8.560 -9.415 1.00 77.81 93 ASN A C 1
ATOM 739 O O . ASN A 1 93 ? 16.031 -8.612 -9.828 1.00 77.81 93 ASN A O 1
ATOM 743 N N . GLN A 1 94 ? 13.912 -9.328 -9.928 1.00 73.62 94 GLN A N 1
ATOM 744 C CA . GLN A 1 94 ? 14.141 -10.316 -10.992 1.00 73.62 94 GLN A CA 1
ATOM 745 C C . GLN A 1 94 ? 14.097 -9.728 -12.408 1.00 73.62 94 GLN A C 1
ATOM 747 O O . GLN A 1 94 ? 14.444 -10.420 -13.363 1.00 73.62 94 GLN A O 1
ATOM 752 N N . MET A 1 95 ? 13.678 -8.473 -12.568 1.00 66.88 95 MET A N 1
ATOM 753 C CA . MET A 1 95 ? 13.558 -7.864 -13.888 1.00 66.88 95 MET A CA 1
ATOM 754 C C . MET A 1 95 ? 14.863 -7.212 -14.357 1.00 66.88 95 MET A C 1
ATOM 756 O O . MET A 1 95 ? 15.375 -6.284 -13.725 1.00 66.88 95 MET A O 1
ATOM 760 N N . SER A 1 96 ? 15.347 -7.669 -15.515 1.00 57.09 96 SER A N 1
ATOM 761 C CA . SER A 1 96 ? 16.380 -7.021 -16.330 1.00 57.09 96 SER A CA 1
ATOM 762 C C . SER A 1 96 ? 15.838 -6.713 -17.730 1.00 57.09 96 SER A C 1
ATOM 764 O O . SER A 1 96 ? 15.310 -7.612 -18.383 1.00 57.09 96 SER A O 1
ATOM 766 N N . SER A 1 97 ? 15.958 -5.446 -18.139 1.00 53.59 97 SER A N 1
ATOM 767 C CA . SER A 1 97 ? 15.807 -4.870 -19.487 1.00 53.59 97 SER A CA 1
ATOM 768 C C . SER A 1 97 ? 15.048 -5.682 -20.555 1.00 53.59 97 SER A C 1
ATOM 770 O O . SER A 1 97 ? 15.612 -6.085 -21.567 1.00 53.59 97 SER A O 1
ATOM 772 N N . ASN A 1 98 ? 13.731 -5.834 -20.381 1.00 56.66 98 ASN A N 1
ATOM 773 C CA . ASN A 1 98 ? 12.768 -5.995 -21.477 1.00 56.66 98 ASN A CA 1
ATOM 774 C C . ASN A 1 98 ? 11.487 -5.217 -21.127 1.00 56.66 98 ASN A C 1
ATOM 776 O O . ASN A 1 98 ? 10.790 -5.522 -20.159 1.00 56.66 98 ASN A O 1
ATOM 780 N N . ASN A 1 99 ? 11.171 -4.185 -21.915 1.00 57.38 99 ASN A N 1
ATOM 781 C CA . ASN A 1 99 ? 10.140 -3.188 -21.584 1.00 57.38 99 ASN A CA 1
ATOM 782 C C . ASN A 1 99 ? 8.710 -3.741 -21.437 1.00 57.38 99 ASN A C 1
ATOM 784 O O . ASN A 1 99 ? 7.900 -3.148 -20.723 1.00 57.38 99 ASN A O 1
ATOM 788 N N . SER A 1 100 ? 8.384 -4.866 -22.085 1.00 62.47 100 SER A N 1
ATOM 789 C CA . SER A 1 100 ? 7.053 -5.493 -22.011 1.00 62.47 100 SER A CA 1
ATOM 790 C C . SER A 1 100 ? 6.707 -6.016 -20.616 1.00 62.47 100 SER A C 1
ATOM 792 O O . SER A 1 100 ? 5.542 -5.973 -20.207 1.00 62.47 100 SER A O 1
ATOM 794 N N . ASP A 1 101 ? 7.712 -6.475 -19.873 1.00 74.75 101 ASP A N 1
ATOM 795 C CA . ASP A 1 101 ? 7.507 -7.134 -18.584 1.00 74.75 101 ASP A CA 1
ATOM 796 C C . ASP A 1 101 ? 7.302 -6.090 -17.479 1.00 74.75 101 ASP A C 1
ATOM 798 O O . ASP A 1 101 ? 6.450 -6.253 -16.604 1.00 74.75 101 ASP A O 1
ATOM 802 N N . LEU A 1 102 ? 7.991 -4.952 -17.593 1.00 74.88 102 LEU A N 1
ATOM 803 C CA . LEU A 1 102 ? 7.930 -3.841 -16.642 1.00 74.88 102 LEU A CA 1
ATOM 804 C C . LEU A 1 102 ? 6.554 -3.172 -16.608 1.00 74.88 102 LEU A C 1
ATOM 806 O O . LEU A 1 102 ? 5.964 -3.009 -15.542 1.00 74.88 102 LEU A O 1
ATOM 810 N N . TYR A 1 103 ? 6.011 -2.811 -17.773 1.00 81.00 103 TYR A N 1
ATOM 811 C CA . TYR A 1 103 ? 4.686 -2.191 -17.847 1.00 81.00 103 TYR A CA 1
ATOM 812 C C . TYR A 1 103 ? 3.595 -3.124 -17.298 1.00 81.00 103 TYR A C 1
ATOM 814 O O . TYR A 1 103 ? 2.711 -2.701 -16.548 1.00 81.00 103 TYR A O 1
ATOM 822 N N . SER A 1 104 ? 3.686 -4.413 -17.635 1.00 82.50 104 SER A N 1
ATOM 823 C CA . SER A 1 104 ? 2.760 -5.440 -17.154 1.00 82.50 104 SER A CA 1
ATOM 824 C C . SER A 1 104 ? 2.836 -5.608 -15.634 1.00 82.50 104 SER A C 1
ATOM 826 O O . SER A 1 104 ? 1.794 -5.729 -14.990 1.00 82.50 104 SER A O 1
ATOM 828 N N . LEU A 1 105 ? 4.035 -5.531 -15.045 1.00 80.50 105 LEU A N 1
ATOM 829 C CA . LEU A 1 105 ? 4.220 -5.554 -13.595 1.00 80.50 105 LEU A CA 1
ATOM 830 C C . LEU A 1 105 ? 3.550 -4.369 -12.906 1.00 80.50 105 LEU A C 1
ATOM 832 O O . LEU A 1 105 ? 2.802 -4.573 -11.955 1.00 80.50 105 LEU A O 1
ATOM 836 N N . ILE A 1 106 ? 3.792 -3.137 -13.361 1.00 87.06 106 ILE A N 1
ATOM 837 C CA . ILE A 1 106 ? 3.203 -1.963 -12.700 1.00 87.06 106 ILE A CA 1
ATOM 838 C C . ILE A 1 106 ? 1.672 -2.015 -12.777 1.00 87.06 106 ILE A C 1
ATOM 840 O O . ILE A 1 106 ? 0.991 -1.696 -11.802 1.00 87.06 106 ILE A O 1
ATOM 844 N N . ARG A 1 107 ? 1.112 -2.501 -13.894 1.00 87.88 107 ARG A N 1
ATOM 845 C CA . ARG A 1 107 ? -0.331 -2.769 -13.990 1.00 87.88 107 ARG A CA 1
ATOM 846 C C . ARG A 1 107 ? -0.797 -3.847 -13.018 1.00 87.88 107 ARG A C 1
ATOM 848 O O . ARG A 1 107 ? -1.848 -3.674 -12.411 1.00 87.88 107 ARG A O 1
ATOM 855 N N . TYR A 1 108 ? -0.038 -4.930 -12.872 1.00 87.12 108 TYR A N 1
ATOM 856 C CA . TYR A 1 108 ? -0.344 -5.983 -11.908 1.00 87.12 108 TYR A CA 1
ATOM 857 C C . TYR A 1 108 ? -0.328 -5.454 -10.469 1.00 87.12 108 TYR A C 1
ATOM 859 O O . TYR A 1 108 ? -1.266 -5.726 -9.730 1.00 87.12 108 TYR A O 1
ATOM 867 N N . ILE A 1 109 ? 0.674 -4.654 -10.089 1.00 88.56 109 ILE A N 1
ATOM 868 C CA . ILE A 1 109 ? 0.754 -4.044 -8.753 1.00 88.56 109 ILE A CA 1
ATOM 869 C C . ILE A 1 109 ? -0.431 -3.104 -8.521 1.00 88.56 109 ILE A C 1
ATOM 871 O O . ILE A 1 109 ? -1.047 -3.170 -7.464 1.00 88.56 109 ILE A O 1
ATOM 875 N N . GLY A 1 110 ? -0.794 -2.276 -9.506 1.00 92.06 110 GLY A N 1
ATOM 876 C CA . GLY A 1 110 ? -1.966 -1.403 -9.395 1.00 92.06 110 GLY A CA 1
ATOM 877 C C . GLY A 1 110 ? -3.279 -2.170 -9.244 1.00 92.06 110 GLY A C 1
ATOM 878 O O . GLY A 1 110 ? -4.081 -1.832 -8.381 1.00 92.06 110 GLY A O 1
ATOM 879 N N . TYR A 1 111 ? -3.473 -3.236 -10.025 1.00 92.25 111 TYR A N 1
ATOM 880 C CA . TYR A 1 111 ? -4.635 -4.113 -9.874 1.00 92.25 111 TYR A CA 1
ATOM 881 C C . TYR A 1 111 ? -4.657 -4.796 -8.504 1.00 92.25 111 TYR A C 1
ATOM 883 O O . TYR A 1 111 ? -5.685 -4.805 -7.834 1.00 92.25 111 TYR A O 1
ATOM 891 N N . TRP A 1 112 ? -3.521 -5.351 -8.076 1.00 91.69 112 TRP A N 1
ATOM 892 C CA . TRP A 1 112 ? -3.398 -5.975 -6.766 1.00 91.69 112 TRP A CA 1
ATOM 893 C C . TRP A 1 112 ? -3.754 -4.987 -5.650 1.00 91.69 112 TRP A C 1
ATOM 895 O O . TRP A 1 112 ? -4.509 -5.341 -4.751 1.00 91.69 112 TRP A O 1
ATOM 905 N N . PHE A 1 113 ? -3.248 -3.756 -5.729 1.00 94.88 113 PHE A N 1
ATOM 906 C CA . PHE A 1 113 ? -3.480 -2.742 -4.709 1.00 94.88 113 PHE A CA 1
ATOM 907 C C . PHE A 1 113 ? -4.962 -2.369 -4.614 1.00 94.88 113 PHE A C 1
ATOM 909 O O . PHE A 1 113 ? -5.520 -2.333 -3.525 1.00 94.88 113 PHE A O 1
ATOM 916 N N . GLU A 1 114 ? -5.641 -2.214 -5.751 1.00 95.88 114 GLU A N 1
ATOM 917 C CA . GLU A 1 114 ? -7.095 -2.034 -5.777 1.00 95.88 114 GLU A CA 1
ATOM 918 C C . GLU A 1 114 ? -7.843 -3.207 -5.116 1.00 95.88 114 GLU A C 1
ATOM 920 O O . GLU A 1 114 ? -8.762 -2.985 -4.327 1.00 95.88 114 GLU A O 1
ATOM 925 N N . GLN A 1 115 ? -7.450 -4.455 -5.401 1.00 94.94 115 GLN A N 1
ATOM 926 C CA . GLN A 1 115 ? -8.068 -5.622 -4.760 1.00 94.94 115 GLN A CA 1
ATOM 927 C C . GLN A 1 115 ? -7.783 -5.680 -3.256 1.00 94.94 115 GLN A C 1
ATOM 929 O O . GLN A 1 115 ? -8.671 -6.037 -2.487 1.00 94.94 115 GLN A O 1
ATOM 934 N N . HIS A 1 116 ? -6.581 -5.295 -2.823 1.00 94.88 116 HIS A N 1
ATOM 935 C CA . HIS A 1 116 ? -6.228 -5.222 -1.409 1.00 94.88 116 HIS A CA 1
ATOM 936 C C . HIS A 1 116 ? -7.151 -4.272 -0.649 1.00 94.88 116 HIS A C 1
ATOM 938 O O . HIS A 1 116 ? -7.733 -4.674 0.357 1.00 94.88 116 HIS A O 1
ATOM 944 N N . ILE A 1 117 ? -7.376 -3.076 -1.198 1.00 97.12 117 ILE A N 1
ATOM 945 C CA . ILE A 1 117 ? -8.266 -2.085 -0.591 1.00 97.12 117 ILE A CA 1
ATOM 946 C C . ILE A 1 117 ? -9.683 -2.649 -0.441 1.00 97.12 117 ILE A C 1
ATOM 948 O O . ILE A 1 117 ? -10.294 -2.555 0.626 1.00 97.12 117 ILE A O 1
ATOM 952 N N . LEU A 1 118 ? -10.205 -3.276 -1.500 1.00 96.31 118 LEU A N 1
ATOM 953 C CA . LEU A 1 118 ? -11.554 -3.846 -1.512 1.00 96.31 118 LEU A CA 1
ATOM 954 C C . LEU A 1 118 ? -11.728 -4.996 -0.514 1.00 96.31 118 LEU A C 1
ATOM 956 O O . LEU A 1 118 ? -12.760 -5.082 0.155 1.00 96.31 118 LEU A O 1
ATOM 960 N N . GLU A 1 119 ? -10.755 -5.900 -0.442 1.00 94.88 119 GLU A N 1
ATOM 961 C CA . GLU A 1 119 ? -10.854 -7.117 0.365 1.00 94.88 119 GLU A CA 1
ATOM 962 C C . GLU A 1 119 ? -10.494 -6.891 1.839 1.00 94.88 119 GLU A C 1
ATOM 964 O O . GLU A 1 119 ? -11.057 -7.555 2.718 1.00 94.88 119 GLU A O 1
ATOM 969 N N . PHE A 1 120 ? -9.573 -5.967 2.115 1.00 96.25 120 PHE A N 1
ATOM 970 C CA . PHE A 1 120 ? -8.968 -5.788 3.430 1.00 96.25 120 PHE A CA 1
ATOM 971 C C . PHE A 1 120 ? -9.220 -4.387 3.993 1.00 96.25 120 PHE A C 1
ATOM 973 O O . PHE A 1 120 ? -9.913 -4.272 5.008 1.00 96.25 120 PHE A O 1
ATOM 980 N N . ASP A 1 121 ? -8.738 -3.332 3.337 1.00 97.25 121 ASP A N 1
ATOM 981 C CA . ASP A 1 121 ? -8.651 -1.988 3.933 1.00 97.25 121 ASP A CA 1
ATOM 982 C C . ASP A 1 121 ? -10.026 -1.398 4.243 1.00 97.25 121 ASP A C 1
ATOM 984 O O . ASP A 1 121 ? -10.233 -0.832 5.317 1.00 97.25 121 ASP A O 1
ATOM 988 N N . LEU A 1 122 ? -11.020 -1.611 3.374 1.00 96.88 122 LEU A N 1
ATOM 989 C CA . LEU A 1 122 ? -12.395 -1.185 3.650 1.00 96.88 122 LEU A CA 1
ATOM 990 C C . LEU A 1 122 ? -12.964 -1.866 4.904 1.00 96.88 122 LEU A C 1
ATOM 992 O O . LEU A 1 122 ? -13.632 -1.227 5.721 1.00 96.88 122 LEU A O 1
ATOM 996 N N . ARG A 1 123 ? -12.688 -3.161 5.099 1.00 94.94 123 ARG A N 1
ATOM 997 C CA . ARG A 1 123 ? -13.144 -3.900 6.286 1.00 94.94 123 ARG A CA 1
ATOM 998 C C . ARG A 1 123 ? -12.385 -3.469 7.537 1.00 94.94 123 ARG A C 1
ATOM 1000 O O . ARG A 1 123 ? -12.997 -3.306 8.593 1.00 94.94 123 ARG A O 1
ATOM 1007 N N . PHE A 1 124 ? -11.075 -3.283 7.425 1.00 94.81 124 PHE A N 1
ATOM 1008 C CA . PHE A 1 124 ? -10.239 -2.729 8.484 1.00 94.81 124 PHE A CA 1
ATOM 1009 C C . PHE A 1 124 ? -10.766 -1.361 8.938 1.00 94.81 124 PHE A C 1
ATOM 1011 O O . PHE A 1 124 ? -10.995 -1.155 10.132 1.00 94.81 124 PHE A O 1
ATOM 1018 N N . ALA A 1 125 ? -11.049 -0.463 7.996 1.00 95.56 125 ALA A N 1
ATOM 1019 C CA . ALA A 1 125 ? -11.508 0.886 8.284 1.00 95.56 125 ALA A CA 1
ATOM 1020 C C . ALA A 1 125 ? -12.861 0.906 9.002 1.00 95.56 125 ALA A C 1
ATOM 1022 O O . ALA A 1 125 ? -13.047 1.662 9.963 1.00 95.56 125 ALA A O 1
ATOM 1023 N N . LEU A 1 126 ? -13.783 0.025 8.599 1.00 94.62 126 LEU A N 1
ATOM 1024 C CA . LEU A 1 126 ? -15.043 -0.189 9.311 1.00 94.62 126 LEU A CA 1
ATOM 1025 C C . LEU A 1 126 ? -14.796 -0.630 10.759 1.00 94.62 126 LEU A C 1
ATOM 1027 O O . LEU A 1 126 ? -15.352 -0.030 11.678 1.00 94.62 126 LEU A O 1
ATOM 1031 N N . ASN A 1 127 ? -13.932 -1.625 10.980 1.00 92.94 127 ASN A N 1
ATOM 1032 C CA . ASN A 1 127 ? -13.635 -2.131 12.323 1.00 92.94 127 ASN A CA 1
ATOM 1033 C C . ASN A 1 127 ? -13.011 -1.053 13.223 1.00 92.94 127 ASN A C 1
ATOM 1035 O O . ASN A 1 127 ? -13.444 -0.877 14.359 1.00 92.94 127 ASN A O 1
ATOM 1039 N N . VAL A 1 128 ? -12.030 -0.299 12.719 1.00 93.12 128 VAL A N 1
ATOM 1040 C CA . VAL A 1 128 ? -11.375 0.779 13.479 1.00 93.12 128 VAL A CA 1
ATOM 1041 C C . VAL A 1 128 ? -12.340 1.919 13.798 1.00 93.12 128 VAL A C 1
ATOM 1043 O O . VAL A 1 128 ? -12.277 2.493 14.886 1.00 93.12 128 VAL A O 1
ATOM 1046 N N . THR A 1 129 ? -13.244 2.253 12.876 1.00 90.12 129 THR A N 1
ATOM 1047 C CA . THR A 1 129 ? -14.218 3.334 13.079 1.00 90.12 129 THR A CA 1
ATOM 1048 C C . THR A 1 129 ? -15.290 2.944 14.097 1.00 90.12 129 THR A C 1
ATOM 1050 O O . THR A 1 129 ? -15.624 3.759 14.952 1.00 90.12 129 THR A O 1
ATOM 1053 N N . LEU A 1 130 ? -15.775 1.697 14.065 1.00 85.25 130 LEU A N 1
ATOM 1054 C CA . LEU A 1 130 ? -16.786 1.186 15.003 1.00 85.25 130 LEU A CA 1
ATOM 1055 C C . LEU A 1 130 ? -16.295 1.098 16.453 1.00 85.25 130 LEU A C 1
ATOM 1057 O O . LEU A 1 130 ? -17.100 1.200 17.370 1.00 85.25 130 LEU A O 1
ATOM 1061 N N . VAL A 1 131 ? -14.995 0.901 16.681 1.00 76.44 131 VAL A N 1
ATOM 1062 C CA . VAL A 1 131 ? -14.439 0.899 18.048 1.00 76.44 131 VAL A CA 1
ATOM 1063 C C . VAL A 1 131 ? -14.272 2.322 18.596 1.00 76.44 131 VAL A C 1
ATOM 1065 O O . VAL A 1 131 ? -14.274 2.528 19.807 1.00 76.44 131 VAL A O 1
ATOM 1068 N N . LYS A 1 132 ? -14.124 3.318 17.715 1.00 61.59 132 LYS A N 1
ATOM 1069 C CA . LYS A 1 132 ? -13.950 4.728 18.097 1.00 61.59 132 LYS A CA 1
ATOM 1070 C C . LYS A 1 132 ? -15.271 5.472 18.345 1.00 61.59 132 LYS A C 1
ATOM 1072 O O . LYS A 1 132 ? -15.214 6.596 18.845 1.00 61.59 132 LYS A O 1
ATOM 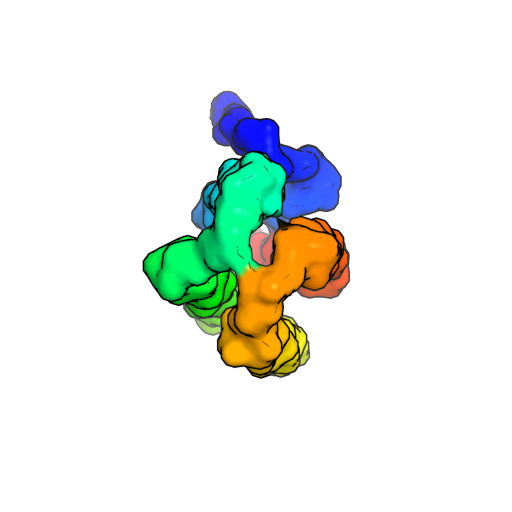1077 N N . SER A 1 133 ? -16.416 4.889 17.979 1.00 55.50 133 SER A N 1
ATOM 1078 C CA . SER A 1 133 ? -17.772 5.423 18.205 1.00 55.50 133 SER A CA 1
ATOM 1079 C C . SER A 1 133 ? -18.375 4.946 19.519 1.00 55.50 133 SER A C 1
ATOM 1081 O O . SER A 1 133 ? -18.964 5.792 20.227 1.00 55.50 133 SER A O 1
#